Protein AF-A0A821N237-F1 (afdb_monomer_lite)

Radius of gyration: 15.42 Å; chains: 1; bounding box: 36×21×35 Å

InterPro domains:
  IPR036397 Ribonuclease H superfamily [G3DSA:3.30.420.10] (1-67)

pLDDT: mean 91.41, std 7.83, range [61.22, 97.88]

Secondary structure (DSSP, 8-state):
-----HHHHHHHHHHHHHHHH--SSHHHHHHHHHHHHHT--HHHHHHHHHTHHHHHHHHHHHTT---

Sequence (67 aa):
RPDLNPIENLWDHIDKKLTQMKPTNATQSEQMIQTIWSGITYLQCKTLVDSMPRRINQFKKMFGWNI

Structure (mmCIF, N/CA/C/O backbone):
data_AF-A0A821N237-F1
#
_entry.id   AF-A0A821N237-F1
#
loop_
_atom_site.group_PDB
_atom_site.id
_atom_site.type_symbol
_atom_site.label_atom_id
_atom_site.label_alt_id
_atom_site.label_comp_id
_atom_site.label_asym_id
_atom_site.label_entity_id
_atom_site.label_seq_id
_atom_site.pdbx_PDB_ins_code
_atom_site.Cartn_x
_atom_site.Cartn_y
_atom_site.Cartn_z
_atom_site.occupancy
_atom_site.B_iso_or_equiv
_atom_site.auth_seq_id
_atom_site.auth_comp_id
_atom_site.auth_asym_id
_atom_site.auth_atom_id
_atom_site.pdbx_PDB_model_num
ATOM 1 N N . ARG A 1 1 ? 11.324 10.248 -5.895 1.00 63.25 1 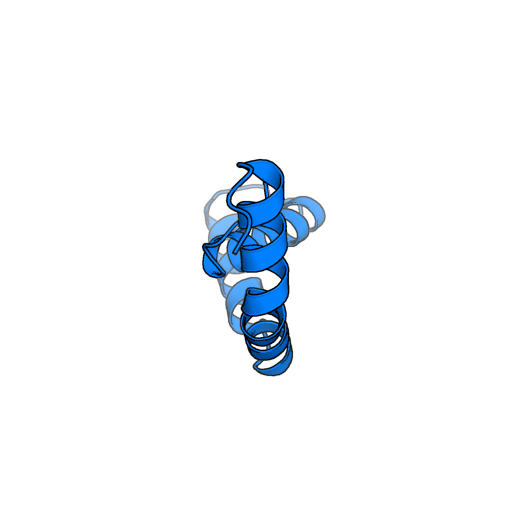ARG A N 1
ATOM 2 C CA . ARG A 1 1 ? 12.312 9.154 -6.074 1.00 63.25 1 ARG A CA 1
ATOM 3 C C . ARG A 1 1 ? 11.532 7.939 -6.556 1.00 63.25 1 ARG A C 1
ATOM 5 O O . ARG A 1 1 ? 10.438 7.760 -6.046 1.00 63.25 1 ARG A O 1
ATOM 12 N N . PRO A 1 2 ? 11.985 7.165 -7.553 1.00 73.88 2 PRO A N 1
ATOM 13 C CA . PRO A 1 2 ? 11.289 5.937 -7.914 1.00 73.88 2 PRO A CA 1
ATOM 14 C C . PRO A 1 2 ? 11.400 4.980 -6.730 1.00 73.88 2 PRO A C 1
ATOM 16 O O . PRO A 1 2 ? 12.482 4.459 -6.456 1.00 73.88 2 PRO A O 1
ATOM 19 N N . ASP A 1 3 ? 10.306 4.817 -5.988 1.00 79.81 3 ASP A N 1
ATOM 20 C CA . ASP A 1 3 ? 10.286 3.875 -4.880 1.00 79.81 3 ASP A CA 1
ATOM 21 C C . ASP A 1 3 ? 10.524 2.483 -5.439 1.00 79.81 3 ASP A C 1
ATOM 23 O O . ASP A 1 3 ? 9.990 2.130 -6.490 1.00 79.81 3 ASP A O 1
ATOM 27 N N . LEU A 1 4 ? 11.325 1.687 -4.751 1.00 86.19 4 LEU A N 1
ATOM 28 C CA . LEU A 1 4 ? 11.534 0.282 -5.100 1.00 86.19 4 LEU A CA 1
ATOM 29 C C . LEU A 1 4 ? 10.862 -0.654 -4.100 1.00 86.19 4 LEU A C 1
ATOM 31 O O . LEU A 1 4 ? 10.892 -1.861 -4.299 1.00 86.19 4 LEU A O 1
ATOM 35 N N . ASN A 1 5 ? 10.242 -0.101 -3.058 1.00 87.62 5 ASN A N 1
ATOM 36 C CA . ASN A 1 5 ? 9.455 -0.843 -2.093 1.00 87.62 5 ASN A CA 1
ATOM 37 C C . ASN A 1 5 ? 7.962 -0.731 -2.468 1.00 87.62 5 ASN A C 1
ATOM 39 O O . ASN A 1 5 ? 7.369 0.338 -2.295 1.00 87.62 5 ASN A O 1
ATOM 43 N N . PRO A 1 6 ? 7.331 -1.783 -3.028 1.00 80.31 6 PRO A N 1
ATOM 44 C CA . PRO A 1 6 ? 5.933 -1.725 -3.449 1.00 80.31 6 PRO A CA 1
ATOM 45 C C . PRO A 1 6 ? 4.963 -1.479 -2.292 1.00 80.31 6 PRO A C 1
ATOM 47 O O . PRO A 1 6 ? 3.903 -0.907 -2.530 1.00 80.31 6 PRO A O 1
ATOM 50 N N . ILE A 1 7 ? 5.316 -1.863 -1.058 1.00 87.94 7 ILE A N 1
ATOM 51 C CA . ILE A 1 7 ? 4.434 -1.670 0.102 1.00 87.94 7 ILE A CA 1
ATOM 52 C C . ILE A 1 7 ? 4.240 -0.186 0.431 1.00 87.94 7 ILE A C 1
ATOM 54 O O . ILE A 1 7 ? 3.136 0.203 0.789 1.00 87.94 7 ILE A O 1
ATOM 58 N N . GLU A 1 8 ? 5.247 0.663 0.190 1.00 90.62 8 GLU A N 1
ATOM 59 C CA . GLU A 1 8 ? 5.124 2.120 0.369 1.00 90.62 8 GLU A CA 1
ATOM 60 C C . GLU A 1 8 ? 4.047 2.698 -0.549 1.00 90.62 8 GLU A C 1
ATOM 62 O O . GLU A 1 8 ? 3.352 3.637 -0.196 1.00 90.62 8 GLU A O 1
ATOM 67 N N . ASN A 1 9 ? 3.820 2.084 -1.716 1.00 89.69 9 ASN A N 1
ATOM 68 C CA . ASN A 1 9 ? 2.770 2.545 -2.627 1.00 89.69 9 ASN A CA 1
ATOM 69 C C . ASN A 1 9 ? 1.372 2.165 -2.120 1.00 89.69 9 ASN A C 1
ATOM 71 O O . ASN A 1 9 ? 0.399 2.851 -2.431 1.00 89.69 9 ASN A O 1
ATOM 75 N N . LEU A 1 10 ? 1.263 1.073 -1.356 1.00 92.81 10 LEU A N 1
ATOM 76 C CA . LEU A 1 10 ? 0.025 0.714 -0.668 1.00 92.81 10 LEU A CA 1
ATOM 77 C C . LEU A 1 10 ? -0.211 1.648 0.520 1.00 92.81 10 LEU A C 1
ATOM 79 O O . LEU A 1 10 ? -1.331 2.127 0.680 1.00 92.81 10 LEU A O 1
ATOM 83 N N . T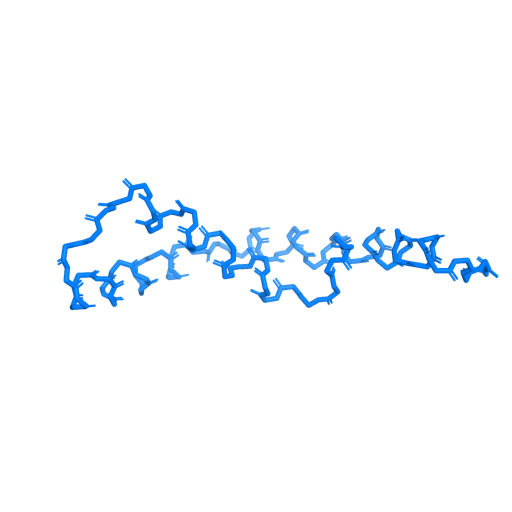RP A 1 11 ? 0.830 1.973 1.289 1.00 94.44 11 TRP A N 1
ATOM 84 C CA . TRP A 1 11 ? 0.735 2.960 2.366 1.00 94.44 11 TRP A CA 1
ATOM 85 C C . TRP A 1 11 ? 0.336 4.343 1.850 1.00 94.44 11 TRP A C 1
ATOM 87 O O . TRP A 1 11 ? -0.629 4.906 2.356 1.00 94.44 11 TRP A O 1
ATOM 97 N N . ASP A 1 12 ? 0.944 4.823 0.764 1.00 93.62 12 ASP A N 1
ATOM 98 C CA . ASP A 1 12 ? 0.540 6.062 0.087 1.00 93.62 12 ASP A CA 1
ATOM 99 C C . ASP A 1 12 ? -0.927 6.036 -0.370 1.00 93.62 12 ASP A C 1
ATOM 101 O O . ASP A 1 12 ? -1.628 7.051 -0.346 1.00 93.62 12 ASP A O 1
ATOM 105 N N . HIS A 1 13 ? -1.410 4.882 -0.845 1.00 93.44 13 HIS A N 1
ATOM 106 C CA . HIS A 1 13 ? -2.808 4.722 -1.242 1.00 93.44 13 HIS A CA 1
ATOM 107 C C . HIS A 1 13 ? -3.751 4.824 -0.040 1.00 93.44 13 HIS A C 1
ATOM 109 O O . HIS A 1 13 ? -4.798 5.473 -0.131 1.00 93.44 13 HIS A O 1
ATOM 115 N N . ILE A 1 14 ? -3.380 4.189 1.073 1.00 95.94 14 ILE A N 1
ATOM 116 C CA . ILE A 1 14 ? -4.141 4.211 2.321 1.00 95.94 14 ILE A CA 1
ATOM 117 C C . ILE A 1 14 ? -4.174 5.626 2.887 1.00 95.94 14 ILE A C 1
ATOM 119 O O . ILE A 1 14 ? -5.260 6.114 3.184 1.00 95.94 14 ILE A O 1
ATOM 123 N N . ASP A 1 15 ? -3.036 6.314 2.943 1.00 95.88 15 ASP A N 1
ATOM 124 C CA . ASP A 1 15 ? -2.925 7.674 3.476 1.00 95.88 15 ASP A CA 1
ATOM 125 C C . ASP A 1 15 ? -3.777 8.683 2.685 1.00 95.88 15 ASP A C 1
ATOM 127 O O . ASP A 1 15 ? -4.553 9.456 3.255 1.00 95.88 15 ASP A O 1
ATOM 131 N N . LYS A 1 16 ? -3.755 8.598 1.346 1.00 96.38 16 LYS A N 1
ATOM 132 C CA . LYS A 1 16 ? -4.617 9.419 0.476 1.00 96.38 16 LYS A CA 1
ATOM 133 C C . LYS A 1 16 ? -6.101 9.195 0.748 1.00 96.38 16 LYS A C 1
ATOM 135 O O . LYS A 1 16 ? -6.868 10.157 0.793 1.00 96.38 16 LYS A O 1
ATOM 140 N N . LYS A 1 17 ? -6.521 7.938 0.915 1.00 96.12 17 LYS A N 1
ATOM 141 C CA . LYS A 1 17 ? -7.920 7.603 1.218 1.00 96.12 17 LYS A CA 1
ATOM 142 C C . LYS A 1 17 ? -8.314 8.040 2.624 1.00 96.12 17 LYS A C 1
ATOM 144 O O . LYS A 1 17 ? -9.379 8.624 2.798 1.00 96.12 17 LYS A O 1
ATOM 149 N N . LEU A 1 18 ? -7.446 7.816 3.603 1.00 96.56 18 LEU A N 1
ATOM 150 C CA . LEU A 1 18 ? -7.670 8.206 4.989 1.00 96.56 18 LEU A CA 1
ATOM 151 C C . LEU A 1 18 ? -7.826 9.729 5.116 1.00 96.56 18 LEU A C 1
ATOM 153 O O . LEU A 1 18 ? -8.761 10.205 5.758 1.00 96.56 18 LEU A O 1
ATOM 157 N N . THR A 1 19 ? -6.989 10.495 4.409 1.00 95.75 19 THR A N 1
ATOM 158 C CA . THR A 1 19 ? -7.067 11.964 4.343 1.00 95.75 19 THR A CA 1
ATOM 159 C C . THR A 1 19 ? -8.409 12.451 3.788 1.00 95.75 19 THR A C 1
ATOM 161 O O . THR A 1 19 ? -8.957 13.449 4.259 1.00 95.75 19 THR A O 1
ATOM 164 N N . GLN A 1 20 ? -8.975 11.745 2.805 1.00 95.75 20 GLN A N 1
ATOM 165 C CA . GLN A 1 20 ? -10.296 12.068 2.255 1.00 95.75 20 GLN A CA 1
ATOM 166 C C . GLN A 1 20 ? -11.431 11.764 3.241 1.00 95.75 20 GLN A C 1
ATOM 168 O O . GLN A 1 20 ? -12.414 12.501 3.275 1.00 95.75 20 GLN A O 1
ATOM 173 N N . MET A 1 21 ? -11.290 10.707 4.046 1.00 94.50 21 MET A N 1
ATOM 174 C CA . MET A 1 21 ? -12.292 10.285 5.031 1.00 94.50 21 MET A CA 1
ATOM 175 C C . MET A 1 21 ? -12.296 11.140 6.305 1.00 94.50 21 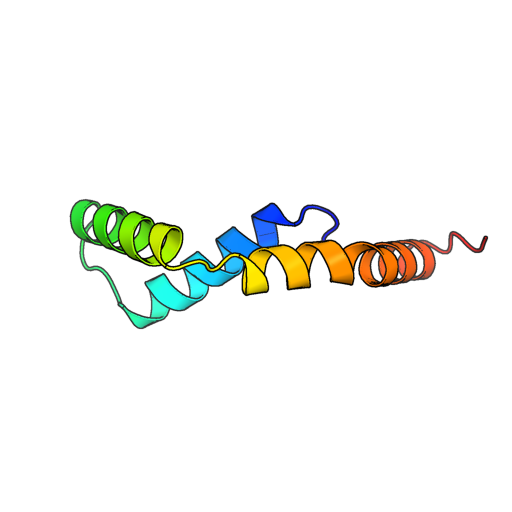MET A C 1
ATOM 177 O O . MET A 1 21 ? -13.323 11.201 6.975 1.00 94.50 21 MET A O 1
ATOM 181 N N . LYS A 1 22 ? -11.187 11.828 6.615 1.00 95.12 22 LYS A N 1
ATOM 182 C CA . LYS A 1 22 ? -11.047 12.755 7.755 1.00 95.12 22 LYS A CA 1
ATOM 183 C C . LYS A 1 22 ? -11.470 12.130 9.101 1.00 95.12 22 LYS A C 1
ATOM 185 O O . LYS A 1 22 ? -12.385 12.648 9.748 1.00 95.12 22 LYS A O 1
ATOM 190 N N . PRO A 1 23 ? -10.827 11.032 9.545 1.00 95.50 23 PRO A N 1
ATOM 191 C CA . PRO A 1 23 ? -11.092 10.478 10.870 1.00 95.50 23 PRO A CA 1
ATO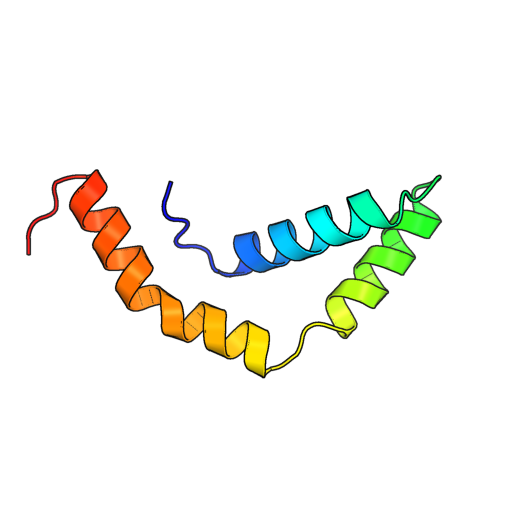M 192 C C . PRO A 1 23 ? -10.818 11.523 11.956 1.00 95.50 23 PRO A C 1
ATOM 194 O O . PRO A 1 23 ? -9.875 12.308 11.868 1.00 95.50 23 PRO A O 1
ATOM 197 N N . THR A 1 24 ? -11.644 11.520 12.999 1.00 96.44 24 THR A N 1
ATOM 198 C CA . THR A 1 24 ? -11.568 12.515 14.086 1.00 96.44 24 THR A CA 1
ATOM 199 C C . THR A 1 24 ? -10.808 12.021 15.315 1.00 96.44 24 THR A C 1
ATOM 201 O O . THR A 1 24 ? -10.509 12.802 16.214 1.00 96.44 24 THR A O 1
ATOM 204 N N . ASN A 1 25 ? -10.498 10.724 15.376 1.00 96.69 25 ASN A N 1
ATOM 205 C CA . ASN A 1 25 ? -9.786 10.093 16.483 1.00 96.69 25 ASN A CA 1
ATOM 206 C C . ASN A 1 25 ? -9.059 8.818 16.028 1.00 96.69 25 ASN A C 1
ATOM 208 O O . ASN A 1 25 ? -9.320 8.292 14.946 1.00 96.69 25 ASN A O 1
ATOM 212 N N . ALA A 1 26 ? -8.167 8.310 16.883 1.00 97.19 26 ALA A N 1
ATOM 213 C CA . ALA A 1 26 ? -7.329 7.150 16.582 1.00 97.19 26 ALA A CA 1
ATOM 214 C C . ALA A 1 26 ? -8.136 5.875 16.282 1.00 97.19 26 ALA A C 1
ATOM 216 O O . ALA A 1 26 ? -7.798 5.155 15.348 1.00 97.19 26 ALA A O 1
ATOM 217 N N . THR A 1 27 ? -9.229 5.623 17.009 1.00 97.81 27 THR A N 1
ATOM 218 C CA . THR A 1 27 ? -10.086 4.446 16.788 1.00 97.81 27 THR A CA 1
ATOM 219 C C . THR A 1 27 ? -10.744 4.478 15.410 1.00 97.81 27 THR A C 1
ATOM 221 O O . THR A 1 27 ? -10.753 3.468 14.708 1.00 97.81 27 THR A O 1
ATOM 224 N N . GLN A 1 28 ? -11.248 5.640 14.982 1.00 97.00 28 GLN A N 1
ATOM 225 C CA . GLN A 1 28 ? -11.775 5.815 13.626 1.00 97.00 28 GLN A CA 1
ATOM 226 C C . GLN A 1 28 ? -10.680 5.622 12.578 1.00 97.00 28 GLN A C 1
ATOM 228 O O . GLN A 1 28 ? -10.916 4.940 11.583 1.00 97.00 28 GLN A O 1
ATOM 233 N N . SER A 1 29 ? -9.482 6.172 12.805 1.00 96.62 29 SER A N 1
ATOM 234 C CA . SER A 1 29 ? -8.349 5.980 11.895 1.00 96.62 29 SER A CA 1
ATOM 235 C C . SER A 1 29 ? -8.009 4.502 11.724 1.00 96.62 29 SER A C 1
ATOM 237 O O . SER A 1 29 ? -7.872 4.038 10.597 1.00 96.62 29 SER A O 1
ATOM 239 N N . GLU A 1 30 ? -7.927 3.746 12.818 1.00 97.56 30 GLU A N 1
ATOM 240 C CA . GLU A 1 30 ? -7.613 2.318 12.784 1.00 97.56 30 GLU A CA 1
ATOM 241 C C . GLU A 1 30 ? -8.666 1.514 12.006 1.00 97.56 30 GLU A C 1
ATOM 243 O O . GLU A 1 30 ? -8.322 0.761 11.093 1.00 97.56 30 GLU A O 1
ATOM 248 N N . GLN A 1 31 ? -9.953 1.729 12.294 1.00 97.62 31 GLN A N 1
ATOM 249 C CA . GLN A 1 31 ? -11.056 1.065 11.588 1.00 97.62 31 GLN A CA 1
ATOM 250 C C . GLN A 1 31 ? -11.067 1.393 10.089 1.00 97.62 31 GLN A C 1
ATOM 252 O O . GLN A 1 31 ? -11.282 0.514 9.247 1.00 97.62 31 GLN A O 1
ATOM 257 N N . MET A 1 32 ? -10.811 2.656 9.736 1.00 97.81 32 MET A N 1
ATOM 258 C CA . MET A 1 32 ? -10.737 3.094 8.344 1.00 97.81 32 MET A CA 1
ATOM 259 C C . MET A 1 32 ? -9.528 2.489 7.631 1.00 97.81 32 MET A C 1
ATOM 261 O O . MET A 1 32 ? -9.679 2.007 6.511 1.00 97.81 32 MET A O 1
ATOM 265 N N . ILE A 1 33 ? -8.356 2.442 8.272 1.00 97.88 33 ILE A N 1
ATOM 266 C CA . ILE A 1 33 ? -7.157 1.798 7.717 1.00 97.88 33 ILE A CA 1
ATOM 267 C C . ILE A 1 33 ? -7.429 0.320 7.435 1.00 97.88 33 ILE A C 1
ATOM 269 O O . ILE A 1 33 ? -7.161 -0.132 6.323 1.00 97.88 33 ILE A O 1
ATOM 273 N N . GLN A 1 34 ? -8.010 -0.418 8.389 1.00 97.50 34 GLN A N 1
ATOM 274 C CA . GLN A 1 34 ? -8.366 -1.829 8.196 1.00 97.50 34 GLN A CA 1
ATOM 275 C C . GLN A 1 34 ? -9.340 -2.004 7.025 1.00 97.50 34 GLN A C 1
ATOM 277 O O . GLN A 1 34 ? -9.122 -2.844 6.156 1.00 97.50 34 GLN A O 1
ATOM 282 N N . THR A 1 35 ? -10.366 -1.153 6.943 1.00 97.38 35 THR A N 1
ATOM 283 C CA . THR A 1 35 ? -11.345 -1.180 5.847 1.00 97.38 35 THR A CA 1
ATOM 284 C C . THR A 1 35 ? -10.690 -0.910 4.490 1.00 97.38 35 THR A C 1
ATOM 286 O O . THR A 1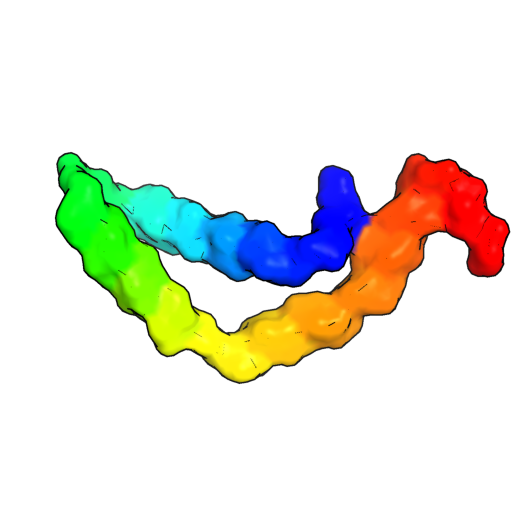 35 ? -10.942 -1.629 3.523 1.00 97.38 35 THR A O 1
ATOM 289 N N . ILE A 1 36 ? -9.832 0.113 4.401 1.00 97.38 36 ILE A N 1
ATOM 290 C CA . ILE A 1 36 ? -9.127 0.453 3.161 1.00 97.38 36 ILE A CA 1
ATOM 291 C C . ILE A 1 36 ? -8.197 -0.691 2.760 1.00 97.38 36 ILE A C 1
ATOM 293 O O . ILE A 1 36 ? -8.207 -1.077 1.592 1.00 97.38 36 ILE A O 1
ATOM 297 N N . TRP A 1 37 ? -7.437 -1.237 3.714 1.00 96.50 37 TRP A N 1
ATOM 298 C CA . TRP A 1 37 ? -6.510 -2.348 3.506 1.00 96.50 37 TRP A CA 1
ATOM 299 C C . TRP A 1 37 ? -7.225 -3.589 2.967 1.00 96.50 37 TRP A C 1
ATOM 301 O O . TRP A 1 37 ? -6.835 -4.123 1.931 1.00 96.50 37 TRP A O 1
ATOM 311 N N . SER A 1 38 ? -8.317 -4.009 3.609 1.00 96.62 38 SER A N 1
ATOM 312 C CA . SER A 1 38 ? -9.126 -5.151 3.166 1.00 96.62 38 SER A CA 1
ATOM 313 C C . SER A 1 38 ? -9.785 -4.936 1.799 1.00 96.62 38 SER A C 1
ATOM 315 O O . SER A 1 38 ? -10.105 -5.907 1.118 1.00 96.62 38 SER A O 1
ATOM 317 N N . GLY A 1 39 ? -9.979 -3.683 1.379 1.00 96.56 39 GLY A N 1
ATOM 318 C CA . GLY A 1 39 ? -10.502 -3.329 0.060 1.00 96.56 39 GLY A CA 1
ATOM 319 C C . GLY A 1 39 ? -9.464 -3.334 -1.069 1.00 96.56 39 GLY A C 1
ATOM 320 O O . GLY A 1 39 ? -9.833 -3.120 -2.225 1.00 96.56 39 GLY A O 1
ATOM 321 N N . ILE A 1 40 ? -8.176 -3.544 -0.772 1.00 95.44 40 ILE A N 1
ATOM 322 C CA . ILE A 1 40 ? -7.125 -3.605 -1.793 1.00 95.44 40 ILE A CA 1
ATOM 323 C C . ILE A 1 40 ? -7.260 -4.916 -2.567 1.00 95.44 40 ILE A C 1
ATOM 325 O O . ILE A 1 40 ? -7.157 -6.013 -2.025 1.00 95.44 40 ILE A O 1
ATOM 329 N N . THR A 1 41 ? -7.483 -4.797 -3.872 1.00 96.19 41 THR A N 1
ATOM 330 C CA . THR A 1 41 ? -7.719 -5.953 -4.742 1.00 96.19 41 THR A CA 1
ATOM 331 C C . THR A 1 41 ? -6.418 -6.606 -5.206 1.00 96.19 41 THR A C 1
ATOM 333 O O . THR A 1 41 ? -5.382 -5.952 -5.357 1.00 96.19 41 THR A O 1
ATOM 336 N N . TYR A 1 42 ? -6.499 -7.892 -5.566 1.00 95.38 42 TYR A N 1
ATOM 337 C CA . TYR A 1 42 ? -5.408 -8.599 -6.245 1.00 95.38 42 TYR A CA 1
ATOM 338 C C . TYR A 1 42 ? -4.895 -7.835 -7.474 1.00 95.38 42 TYR A C 1
ATOM 340 O O . TYR A 1 42 ? -3.689 -7.740 -7.681 1.00 95.38 42 TYR A O 1
ATOM 348 N N . LEU A 1 43 ? -5.796 -7.252 -8.272 1.00 96.31 43 LEU A N 1
ATOM 349 C CA . LEU A 1 43 ? -5.426 -6.521 -9.483 1.00 96.31 43 LEU A CA 1
ATOM 350 C C . LEU A 1 43 ? -4.567 -5.285 -9.176 1.00 96.31 43 LEU A C 1
ATOM 352 O O . LEU A 1 43 ? -3.611 -5.008 -9.904 1.00 96.31 43 LEU A O 1
ATOM 356 N N . GLN A 1 44 ? -4.861 -4.563 -8.090 1.00 93.25 44 GLN A N 1
ATOM 357 C CA . GLN A 1 44 ? -4.037 -3.435 -7.646 1.00 93.25 44 GLN A CA 1
ATOM 358 C C . GLN A 1 44 ? -2.642 -3.904 -7.223 1.00 93.25 44 GLN A C 1
ATOM 360 O O . GLN A 1 44 ? -1.646 -3.333 -7.670 1.00 93.25 44 GLN A O 1
ATOM 365 N N . CYS A 1 45 ? -2.555 -4.985 -6.441 1.00 93.31 45 CYS A N 1
ATOM 366 C CA . CYS A 1 45 ? -1.276 -5.586 -6.056 1.00 93.31 45 CYS A CA 1
ATOM 367 C C . CYS A 1 45 ? -0.478 -6.057 -7.280 1.00 93.31 45 CYS A C 1
ATOM 369 O O . CYS A 1 45 ? 0.703 -5.738 -7.414 1.00 93.31 45 CYS A O 1
ATOM 371 N N . LYS A 1 46 ? -1.132 -6.752 -8.217 1.00 94.56 46 LYS A N 1
ATOM 372 C CA . LYS A 1 46 ? -0.520 -7.215 -9.464 1.00 94.56 46 LYS A CA 1
ATOM 373 C C . LYS A 1 46 ? 0.017 -6.052 -10.295 1.00 94.56 46 LYS A C 1
ATOM 375 O O . LYS A 1 46 ? 1.162 -6.100 -10.724 1.00 94.56 46 LYS A O 1
ATOM 380 N N . THR A 1 47 ? -0.759 -4.981 -10.449 1.00 92.81 47 THR A N 1
ATOM 381 C CA . THR A 1 47 ? -0.329 -3.779 -11.183 1.00 92.81 47 THR A CA 1
ATOM 382 C C . THR A 1 47 ? 0.929 -3.157 -10.569 1.00 92.81 47 THR A C 1
ATOM 384 O O . THR A 1 47 ? 1.825 -2.722 -11.293 1.00 92.81 47 THR A O 1
ATOM 387 N N . LEU A 1 48 ? 1.034 -3.134 -9.235 1.00 91.56 48 LEU A N 1
ATOM 388 C CA . LEU A 1 48 ? 2.230 -2.634 -8.552 1.00 91.56 48 LEU A CA 1
ATOM 389 C C . LEU A 1 48 ? 3.452 -3.514 -8.821 1.00 91.56 48 LEU A C 1
ATOM 391 O O . LEU A 1 48 ? 4.510 -2.977 -9.153 1.00 91.56 48 LEU A O 1
ATOM 395 N N . VAL A 1 49 ? 3.306 -4.837 -8.727 1.00 92.31 49 VAL A N 1
ATOM 396 C CA . VAL A 1 49 ? 4.385 -5.794 -9.020 1.00 92.31 49 VAL A CA 1
ATOM 397 C 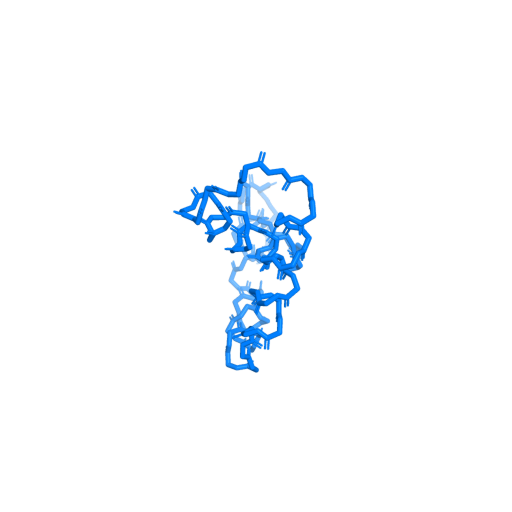C . VAL A 1 49 ? 4.824 -5.688 -10.480 1.00 92.31 49 VAL A C 1
ATOM 399 O O . VAL A 1 49 ? 6.010 -5.511 -10.752 1.00 92.31 49 VAL A O 1
ATOM 402 N N . ASP A 1 50 ? 3.876 -5.687 -11.417 1.00 94.19 50 ASP A N 1
ATOM 403 C CA . ASP A 1 50 ? 4.144 -5.590 -12.855 1.00 94.19 50 ASP A CA 1
ATOM 404 C C . ASP A 1 50 ? 4.827 -4.253 -13.225 1.00 94.19 50 ASP A C 1
ATOM 406 O O . ASP A 1 50 ? 5.549 -4.161 -14.217 1.00 94.19 50 ASP A O 1
ATOM 410 N N . SER A 1 51 ? 4.667 -3.207 -12.403 1.00 92.19 51 SER A N 1
ATOM 411 C CA . SER A 1 51 ? 5.342 -1.915 -12.594 1.00 92.19 51 SER A CA 1
ATOM 412 C C . SER A 1 51 ? 6.826 -1.902 -12.187 1.00 92.19 51 SER A C 1
ATOM 414 O O . SER A 1 51 ? 7.549 -0.962 -12.543 1.00 92.19 51 SER A O 1
ATOM 416 N N . MET A 1 52 ? 7.304 -2.915 -11.453 1.00 92.44 52 MET A N 1
ATOM 417 C CA . MET A 1 52 ? 8.650 -2.930 -10.867 1.00 92.44 52 MET A CA 1
ATOM 418 C C . MET A 1 52 ? 9.794 -2.847 -11.883 1.00 92.44 52 MET A C 1
ATOM 420 O O . MET A 1 52 ? 10.686 -2.024 -11.664 1.00 92.44 52 MET A O 1
ATOM 424 N N . PRO A 1 53 ? 9.788 -3.574 -13.019 1.00 93.38 53 PRO A N 1
ATOM 425 C CA . PRO A 1 53 ? 10.847 -3.446 -14.022 1.00 93.38 53 PRO A CA 1
ATOM 426 C C . PRO A 1 53 ? 11.022 -2.002 -14.513 1.00 93.38 53 PRO A C 1
ATOM 428 O O . PRO A 1 53 ? 12.141 -1.494 -14.621 1.00 93.38 53 PRO A O 1
ATOM 431 N N . ARG A 1 54 ? 9.907 -1.289 -14.729 1.00 92.19 54 ARG A N 1
ATOM 432 C CA . ARG A 1 54 ? 9.914 0.125 -15.127 1.00 92.19 54 ARG A CA 1
ATOM 433 C C . ARG A 1 54 ? 10.498 1.021 -14.031 1.00 92.19 54 ARG A C 1
ATOM 435 O O . ARG A 1 54 ? 11.298 1.902 -14.340 1.00 92.19 54 ARG A O 1
ATOM 442 N N . ARG A 1 55 ? 10.114 0.806 -12.767 1.00 91.31 55 ARG A N 1
ATOM 443 C CA . ARG A 1 55 ? 10.598 1.582 -11.605 1.00 91.31 55 ARG A CA 1
ATOM 444 C C . ARG A 1 55 ? 12.094 1.377 -11.372 1.00 91.31 55 ARG A C 1
ATOM 446 O O . ARG A 1 55 ? 12.812 2.351 -11.171 1.00 91.31 55 ARG A O 1
ATOM 453 N N . ILE A 1 56 ? 12.570 0.139 -11.499 1.00 91.25 56 ILE A N 1
ATOM 454 C CA . ILE A 1 56 ? 13.997 -0.203 -11.435 1.00 91.25 56 ILE A CA 1
ATOM 455 C C . ILE A 1 56 ? 14.767 0.525 -12.538 1.00 91.25 56 ILE A C 1
ATOM 457 O O . ILE A 1 56 ? 15.808 1.117 -12.268 1.00 91.25 56 ILE A O 1
ATOM 461 N N . ASN A 1 57 ? 14.250 0.544 -13.769 1.00 91.19 57 ASN A N 1
ATOM 462 C CA . ASN A 1 57 ? 14.903 1.264 -14.862 1.00 91.19 57 ASN A CA 1
ATOM 463 C C . ASN A 1 57 ? 14.962 2.783 -14.605 1.00 91.19 57 ASN A C 1
ATOM 465 O O . ASN A 1 57 ? 15.996 3.411 -14.812 1.00 91.19 57 ASN A O 1
ATOM 469 N N . GLN A 1 58 ? 13.881 3.386 -14.097 1.00 90.38 58 GLN A N 1
ATOM 470 C CA . GLN A 1 58 ? 13.894 4.802 -13.701 1.00 90.38 58 GLN A CA 1
ATOM 471 C C . GLN A 1 58 ? 14.905 5.082 -12.587 1.00 90.38 58 GLN A C 1
ATOM 473 O O . GLN A 1 58 ? 15.620 6.078 -12.654 1.00 90.38 58 GLN A O 1
ATOM 478 N N . PHE A 1 59 ? 14.990 4.200 -11.587 1.00 88.81 59 PHE A N 1
ATOM 479 C CA . PHE A 1 59 ? 15.976 4.302 -10.515 1.00 88.81 59 PHE A CA 1
ATOM 480 C C . PHE A 1 59 ? 17.397 4.277 -11.078 1.00 88.81 59 PHE A C 1
ATOM 482 O O . PHE A 1 59 ? 18.171 5.191 -10.811 1.00 88.81 59 PHE A O 1
ATOM 489 N N . LYS A 1 60 ? 17.712 3.292 -11.926 1.00 88.94 60 LYS A N 1
ATOM 490 C CA . LYS A 1 60 ? 19.017 3.177 -12.590 1.00 88.94 60 LYS A CA 1
ATOM 491 C C . LYS A 1 60 ? 19.393 4.450 -13.350 1.00 88.94 60 LYS A C 1
ATOM 493 O O . LYS A 1 60 ? 20.470 4.993 -13.121 1.00 88.94 60 LYS A O 1
ATOM 498 N N . LYS A 1 61 ? 18.480 4.972 -14.178 1.00 88.25 61 LYS A N 1
ATOM 499 C CA . LYS A 1 61 ? 18.688 6.221 -14.932 1.00 88.25 61 LYS A CA 1
ATOM 500 C C . LYS A 1 61 ? 18.959 7.416 -14.021 1.00 88.25 61 LYS A C 1
ATOM 502 O O . LYS A 1 61 ? 19.857 8.198 -14.303 1.00 88.25 61 LYS A O 1
ATOM 507 N N . MET A 1 62 ? 18.212 7.540 -12.924 1.00 88.19 62 MET A N 1
ATOM 508 C CA . MET A 1 62 ? 18.370 8.645 -11.974 1.00 88.19 62 MET A CA 1
ATOM 509 C C . MET A 1 62 ? 19.754 8.653 -11.305 1.00 88.19 62 MET A C 1
ATOM 511 O O . MET A 1 62 ? 20.259 9.721 -10.980 1.00 88.19 62 MET A O 1
ATOM 515 N N . PHE A 1 63 ? 20.371 7.482 -11.126 1.00 85.62 63 PHE A N 1
ATOM 516 C CA . PHE A 1 63 ? 21.698 7.337 -10.517 1.00 85.62 63 PHE A CA 1
ATOM 517 C C . PHE A 1 63 ? 22.832 7.116 -11.532 1.00 85.62 63 PHE A C 1
ATOM 519 O O . PHE A 1 63 ? 23.961 6.856 -11.125 1.00 85.62 63 PHE A O 1
ATOM 526 N N . GLY A 1 64 ? 22.565 7.213 -12.839 1.00 82.75 64 GLY A N 1
ATOM 527 C CA . GLY A 1 64 ? 23.582 7.027 -13.883 1.00 82.75 64 GLY A CA 1
ATOM 528 C C . GLY A 1 64 ? 24.079 5.585 -14.044 1.00 82.75 64 GLY A C 1
ATOM 529 O O . GLY A 1 64 ? 25.145 5.362 -14.612 1.00 82.75 64 GLY A O 1
ATOM 530 N N . TRP A 1 65 ? 23.329 4.594 -13.551 1.00 79.31 65 TRP A N 1
ATOM 531 C CA . TRP A 1 65 ? 23.657 3.174 -13.699 1.00 79.31 65 TRP A CA 1
ATOM 532 C C . TRP A 1 65 ? 23.186 2.693 -15.074 1.00 79.31 65 TRP A C 1
ATOM 534 O O . TRP A 1 65 ? 22.119 2.093 -15.207 1.00 79.31 65 TRP A O 1
ATOM 544 N N . ASN A 1 66 ? 23.960 3.013 -16.109 1.00 66.12 66 ASN A N 1
ATOM 545 C CA . ASN A 1 66 ? 23.717 2.531 -17.465 1.00 66.12 66 ASN A CA 1
ATOM 546 C C . ASN A 1 66 ? 24.212 1.080 -17.581 1.00 66.12 66 ASN A C 1
ATOM 548 O O . ASN A 1 66 ? 25.415 0.836 -17.516 1.00 66.12 66 ASN A O 1
ATOM 552 N N . ILE A 1 67 ? 23.277 0.138 -17.732 1.00 61.22 67 ILE A N 1
ATOM 553 C CA . ILE A 1 67 ? 23.521 -1.244 -18.177 1.00 61.22 67 ILE A CA 1
ATOM 554 C C . ILE A 1 67 ? 22.690 -1.460 -19.434 1.00 61.22 67 ILE A C 1
ATOM 556 O O . ILE A 1 67 ? 21.505 -1.047 -19.388 1.00 61.22 67 ILE A O 1
#

Foldseek 3Di:
DLDLDLVVVVVVVLVVVLVVVPDPDDVSSVVSSVVSVVPQDPVNVVVSVVCNVVSVVVVCVVVVVDD

Organism: NCBI:txid392032